Protein AF-A0A163G841-F1 (afdb_monomer_lite)

Sequence (75 aa):
MEKENVKKIITDHEFLELLQAAKNNDHESILALIDL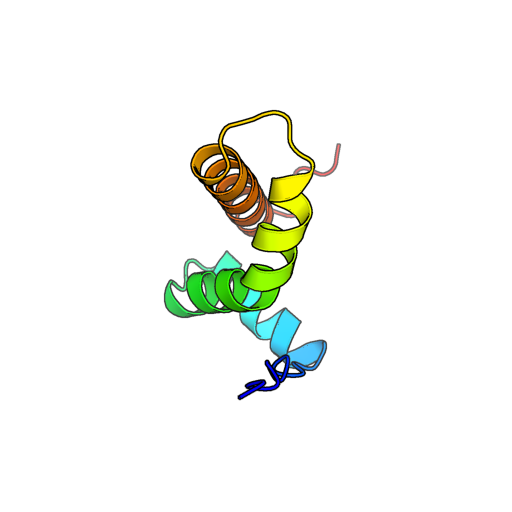FKKDILSISRYIHLPKEDAISEITLEILEFIKRSDDEII

Radius of gyration: 14.06 Å; chains: 1; bounding box: 39×28×31 Å

Secondary structure (DSSP, 8-state):
-----------HHHHHHHHHHHHTT-HHHHHHHHHHHHHHHHHHGGGSSS-HHHHHHHHHHHHHHHHH--GGG--

Foldseek 3Di:
DPPPPPLPPDDPVNLVVLLVCVLVVNPVSLVVVCVSCVVVLQVVLVVDPDPSVVSSVVVSVVVSVVSPDDPVPPD

Structure (mmCIF, N/CA/C/O backbone):
data_AF-A0A163G841-F1
#
_entry.id   AF-A0A163G841-F1
#
loop_
_atom_site.group_PDB
_atom_site.id
_atom_site.type_symbol
_atom_site.label_atom_id
_atom_site.label_alt_id
_atom_site.label_comp_id
_atom_site.label_asym_id
_atom_site.label_entity_id
_atom_site.label_seq_id
_atom_site.pdbx_PDB_ins_code
_atom_site.Cartn_x
_atom_site.Cartn_y
_atom_site.Cartn_z
_atom_site.occupancy
_atom_site.B_iso_or_equiv
_atom_site.auth_seq_id
_atom_site.auth_comp_id
_atom_site.auth_asym_id
_atom_site.auth_atom_id
_atom_site.pdbx_PDB_model_num
ATOM 1 N N . MET A 1 1 ? 18.673 -20.937 -0.805 1.00 37.50 1 MET A N 1
ATOM 2 C CA . MET A 1 1 ? 17.849 -20.578 0.368 1.00 37.50 1 MET A CA 1
ATOM 3 C C . MET A 1 1 ? 16.576 -19.943 -0.153 1.00 37.50 1 MET A C 1
ATOM 5 O O . MET A 1 1 ? 16.574 -18.756 -0.452 1.00 37.50 1 MET A O 1
ATOM 9 N N . GLU A 1 2 ? 15.532 -20.739 -0.339 1.00 41.25 2 GLU A N 1
ATOM 10 C CA . GLU A 1 2 ? 14.207 -20.232 -0.689 1.00 41.25 2 GLU A CA 1
ATOM 11 C C . GLU A 1 2 ? 13.506 -19.891 0.622 1.00 41.25 2 GLU A C 1
ATOM 13 O O . GLU A 1 2 ? 13.076 -20.772 1.360 1.00 41.25 2 GLU A O 1
ATOM 18 N N . LYS A 1 3 ? 13.487 -18.605 0.983 1.00 47.12 3 LYS A N 1
ATOM 19 C CA . LYS A 1 3 ? 12.630 -18.152 2.077 1.00 47.12 3 LYS A CA 1
ATOM 20 C C . LYS A 1 3 ? 11.218 -18.139 1.520 1.00 47.12 3 LYS A C 1
ATOM 22 O O . LYS A 1 3 ? 10.839 -17.187 0.838 1.00 47.12 3 LYS A O 1
ATOM 27 N N . GLU A 1 4 ? 10.502 -19.234 1.759 1.00 43.41 4 GLU A N 1
ATOM 28 C CA . GLU A 1 4 ? 9.069 -19.330 1.533 1.00 43.41 4 GLU A CA 1
ATOM 29 C C . GLU A 1 4 ? 8.423 -18.084 2.110 1.00 43.41 4 GLU A C 1
ATOM 31 O O . GLU A 1 4 ? 8.446 -17.800 3.307 1.00 43.41 4 GLU A O 1
ATOM 36 N N . ASN A 1 5 ? 7.945 -17.261 1.196 1.00 46.59 5 ASN A N 1
ATOM 37 C CA . ASN A 1 5 ? 7.361 -15.990 1.511 1.00 46.59 5 ASN A CA 1
ATOM 38 C C . ASN A 1 5 ? 5.925 -16.326 1.920 1.00 46.59 5 ASN A C 1
ATOM 40 O O . ASN A 1 5 ? 5.013 -16.219 1.098 1.00 46.59 5 ASN A O 1
ATOM 44 N N . VAL A 1 6 ? 5.772 -16.845 3.145 1.00 49.09 6 VAL A N 1
ATOM 45 C CA . VAL A 1 6 ? 4.497 -17.212 3.764 1.00 49.09 6 VAL A CA 1
ATOM 46 C C . VAL A 1 6 ? 3.610 -15.983 3.640 1.00 49.09 6 VAL A C 1
ATOM 48 O O . VAL A 1 6 ? 3.836 -14.975 4.307 1.00 49.09 6 VAL A O 1
ATOM 51 N N . LYS A 1 7 ? 2.664 -16.007 2.692 1.00 55.62 7 LYS A N 1
ATOM 52 C CA . LYS A 1 7 ? 1.591 -15.015 2.662 1.00 55.62 7 LYS A CA 1
ATOM 53 C C . LYS A 1 7 ? 0.970 -15.097 4.050 1.00 55.62 7 LYS A C 1
ATOM 55 O O . LYS A 1 7 ? 0.543 -16.180 4.441 1.00 55.62 7 LYS A O 1
ATOM 60 N N . LYS A 1 8 ? 0.999 -14.008 4.816 1.00 61.59 8 LYS A N 1
ATOM 61 C CA . LYS A 1 8 ? 0.241 -13.927 6.061 1.00 61.59 8 LYS A CA 1
ATOM 62 C C . LYS A 1 8 ? -1.213 -14.137 5.638 1.00 61.59 8 LYS A C 1
ATOM 64 O O . LYS A 1 8 ? -1.765 -13.291 4.942 1.00 61.59 8 LYS A O 1
ATOM 69 N N . ILE A 1 9 ? -1.749 -15.330 5.895 1.00 69.19 9 ILE A N 1
ATOM 70 C CA . ILE A 1 9 ? -3.125 -15.671 5.538 1.00 69.19 9 ILE A CA 1
ATOM 71 C C . ILE A 1 9 ? -3.977 -14.887 6.526 1.00 69.19 9 ILE A C 1
ATOM 73 O O . ILE A 1 9 ? -4.135 -15.302 7.669 1.00 69.19 9 ILE A O 1
ATOM 77 N N . ILE A 1 10 ? -4.393 -13.697 6.106 1.00 85.31 10 ILE A N 1
ATOM 78 C CA . ILE A 1 10 ? -5.368 -12.882 6.817 1.00 85.31 10 ILE A CA 1
ATOM 79 C C . ILE A 1 10 ? -6.755 -13.425 6.479 1.00 85.31 10 ILE A C 1
ATOM 81 O O . ILE A 1 10 ? -7.015 -13.815 5.339 1.00 85.31 10 ILE A O 1
ATOM 85 N N . THR A 1 11 ? -7.623 -13.512 7.475 1.00 91.81 11 THR A N 1
ATOM 86 C CA . THR A 1 11 ? -9.029 -13.859 7.265 1.00 91.81 11 THR A CA 1
ATOM 87 C C . THR A 1 11 ? -9.788 -12.682 6.656 1.00 91.81 11 THR A C 1
ATOM 89 O O . THR A 1 11 ? -9.373 -11.530 6.781 1.00 91.81 11 THR A O 1
ATOM 92 N N . ASP A 1 12 ? -10.942 -12.949 6.043 1.00 91.12 12 ASP A N 1
ATOM 93 C CA . ASP A 1 12 ? -11.797 -11.887 5.496 1.00 91.12 12 ASP A CA 1
ATOM 94 C C . ASP A 1 12 ? -12.199 -10.868 6.573 1.00 91.12 12 ASP A C 1
ATOM 96 O O . ASP A 1 12 ? -12.244 -9.669 6.317 1.00 91.12 12 ASP A O 1
ATOM 100 N N . HIS A 1 13 ? -12.448 -11.332 7.800 1.00 92.44 13 HIS A N 1
ATOM 101 C CA . HIS A 1 13 ? -12.812 -10.456 8.909 1.00 92.44 13 HIS A CA 1
ATOM 102 C C . HIS A 1 13 ? -11.668 -9.515 9.299 1.00 92.44 13 HIS A C 1
ATOM 104 O O . HIS A 1 13 ? -11.876 -8.305 9.351 1.00 92.44 13 HIS A O 1
ATOM 110 N N . GLU A 1 14 ? -10.464 -10.052 9.501 1.00 93.38 14 GLU A N 1
ATOM 111 C CA . GLU A 1 14 ? -9.273 -9.252 9.809 1.00 93.38 14 GLU A CA 1
ATOM 112 C C . GLU A 1 14 ? -8.947 -8.276 8.668 1.00 93.38 14 GLU A C 1
ATOM 114 O O . GLU A 1 14 ? -8.520 -7.149 8.913 1.00 93.38 14 GLU A O 1
ATOM 119 N N . PHE A 1 15 ? -9.177 -8.678 7.413 1.00 93.25 15 PHE A N 1
ATOM 120 C CA . PHE A 1 15 ? -9.022 -7.789 6.266 1.00 93.25 15 PHE A CA 1
ATOM 121 C C . PHE A 1 15 ? -10.013 -6.620 6.311 1.00 93.25 15 PHE A C 1
ATOM 123 O O . PHE A 1 15 ? -9.614 -5.477 6.091 1.00 93.25 15 PHE A O 1
ATOM 130 N N . LEU A 1 16 ? -11.286 -6.882 6.621 1.00 93.81 16 LEU A N 1
ATOM 131 C CA . LEU A 1 16 ? -12.306 -5.837 6.734 1.00 93.81 16 LEU A CA 1
ATOM 132 C C . LEU A 1 16 ? -12.010 -4.863 7.881 1.00 93.81 16 LEU A C 1
ATOM 134 O O . LEU A 1 16 ? -12.173 -3.657 7.706 1.00 93.81 16 LEU A O 1
ATOM 138 N N . GLU A 1 17 ? -11.537 -5.359 9.026 1.00 94.81 17 GLU A N 1
ATOM 139 C CA . GLU A 1 17 ? -11.109 -4.506 10.142 1.00 94.81 17 GLU A CA 1
ATOM 140 C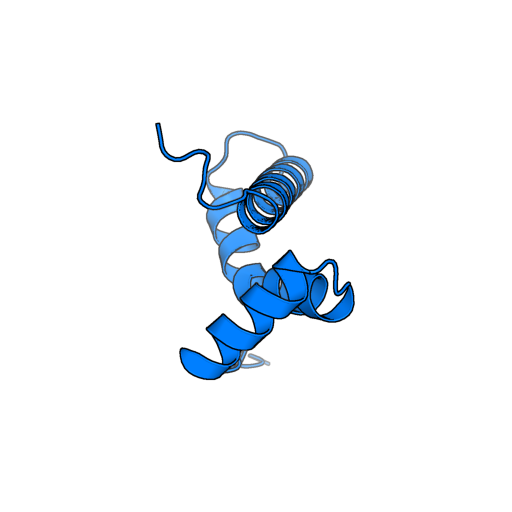 C . GLU A 1 17 ? -9.936 -3.607 9.742 1.00 94.81 17 GLU A C 1
ATOM 142 O O . GLU A 1 17 ? -9.959 -2.397 9.985 1.00 94.81 17 GLU A O 1
ATOM 147 N N . LEU A 1 18 ? -8.944 -4.183 9.060 1.00 94.12 18 LEU A N 1
ATOM 148 C CA . LEU A 1 18 ? -7.778 -3.458 8.570 1.00 94.12 18 LEU A CA 1
ATOM 149 C C . LEU A 1 18 ? -8.164 -2.384 7.543 1.00 94.12 18 LEU A C 1
ATOM 151 O O . LEU A 1 18 ? -7.698 -1.245 7.616 1.00 94.12 18 LEU A O 1
ATOM 155 N N . LEU A 1 19 ? -9.056 -2.724 6.609 1.00 93.56 19 LEU A N 1
ATOM 156 C CA . LEU A 1 19 ? -9.585 -1.794 5.615 1.00 93.56 19 LEU A CA 1
ATOM 157 C C . LEU A 1 19 ? -10.348 -0.642 6.274 1.00 93.56 19 LEU A C 1
ATOM 159 O O . LEU A 1 19 ? -10.148 0.516 5.908 1.00 93.56 19 LEU A O 1
ATOM 163 N N . GLN A 1 20 ? -11.185 -0.937 7.269 1.00 94.12 20 GLN A N 1
ATOM 164 C CA . GLN A 1 20 ? -11.950 0.083 7.980 1.00 94.12 20 GLN A CA 1
ATOM 165 C C . GLN A 1 20 ? -11.040 1.042 8.762 1.00 94.12 20 GLN A C 1
ATOM 167 O O . GLN A 1 20 ? -11.261 2.256 8.750 1.00 94.12 20 GLN A O 1
ATOM 172 N N . ALA A 1 21 ? -9.999 0.523 9.415 1.00 94.94 21 ALA A N 1
ATOM 173 C CA . ALA A 1 21 ? -9.012 1.345 10.108 1.00 94.94 21 ALA A CA 1
ATOM 174 C C . ALA A 1 21 ? -8.234 2.244 9.127 1.00 94.94 21 ALA A C 1
ATOM 176 O O . ALA A 1 21 ? -8.092 3.447 9.360 1.00 94.94 21 ALA A O 1
ATOM 177 N N . ALA A 1 22 ? -7.824 1.707 7.976 1.00 94.12 22 ALA A N 1
ATOM 178 C CA . ALA A 1 22 ? -7.142 2.473 6.935 1.00 94.12 22 ALA A CA 1
ATOM 179 C C . ALA A 1 22 ? -8.028 3.574 6.313 1.00 94.12 22 ALA A C 1
ATOM 181 O O . ALA A 1 22 ? -7.566 4.707 6.098 1.00 94.12 22 ALA A O 1
ATOM 182 N N . LYS A 1 23 ? -9.322 3.285 6.092 1.00 93.25 23 LYS A N 1
ATOM 183 C CA . LYS A 1 23 ? -10.343 4.280 5.706 1.00 93.25 23 LYS A CA 1
ATOM 184 C C . LYS A 1 23 ? -10.389 5.439 6.712 1.00 93.25 23 LYS A C 1
ATOM 186 O O . LYS A 1 23 ? -10.388 6.600 6.312 1.00 93.25 23 LYS A O 1
ATOM 191 N N . ASN A 1 24 ? -10.264 5.144 8.007 1.00 93.31 24 ASN A N 1
ATOM 192 C CA . ASN A 1 24 ? -10.225 6.127 9.098 1.00 93.31 24 ASN A CA 1
ATOM 193 C C . ASN A 1 24 ? -8.867 6.842 9.294 1.00 93.31 24 ASN A C 1
ATOM 195 O O . ASN A 1 24 ? -8.667 7.501 10.312 1.00 93.31 24 ASN A O 1
ATOM 199 N N . ASN A 1 25 ? -7.953 6.776 8.319 1.00 90.31 25 ASN A N 1
ATOM 200 C CA . ASN A 1 25 ? -6.610 7.381 8.366 1.00 90.31 25 ASN A CA 1
ATOM 201 C C . ASN A 1 25 ? -5.641 6.756 9.381 1.00 90.31 25 ASN A C 1
ATOM 203 O O . ASN A 1 25 ? -4.634 7.3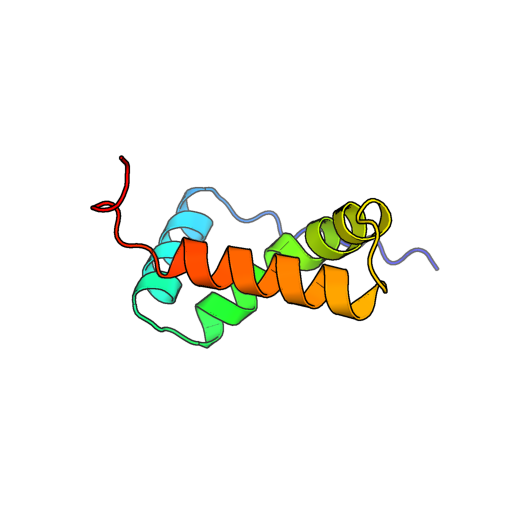82 9.711 1.00 90.31 25 ASN A O 1
ATOM 207 N N . ASP A 1 26 ? -5.881 5.521 9.827 1.00 95.44 26 ASP A N 1
ATOM 208 C CA . ASP A 1 26 ? -4.881 4.797 10.608 1.00 95.44 26 ASP A CA 1
ATOM 209 C C . ASP A 1 26 ? -3.673 4.432 9.728 1.00 95.44 26 ASP A C 1
ATOM 211 O O . ASP A 1 26 ? -3.776 3.648 8.781 1.00 95.44 26 ASP A O 1
ATOM 215 N N . HIS A 1 27 ? -2.524 5.044 10.019 1.00 93.06 27 HIS A N 1
ATOM 216 C CA . HIS A 1 27 ? -1.329 4.934 9.182 1.00 93.06 27 HIS A CA 1
ATOM 217 C C . HIS A 1 27 ? -0.742 3.517 9.185 1.00 93.06 27 HIS A C 1
ATOM 219 O O . HIS A 1 27 ? -0.348 3.018 8.133 1.00 93.06 27 HIS A O 1
ATOM 225 N N . GLU A 1 28 ? -0.739 2.846 10.337 1.00 95.50 28 GLU A N 1
ATOM 226 C CA . GLU A 1 28 ? -0.241 1.472 10.456 1.00 95.50 28 GLU A CA 1
ATOM 227 C C . GLU A 1 28 ? -1.095 0.503 9.629 1.00 95.50 28 GLU A C 1
ATOM 229 O O . GLU A 1 28 ? -0.564 -0.354 8.922 1.00 95.50 28 GLU A O 1
ATOM 234 N N . SER A 1 29 ? -2.416 0.687 9.630 1.00 95.06 29 SER A N 1
ATOM 235 C CA . SER A 1 29 ? -3.339 -0.117 8.826 1.00 95.06 29 SER A CA 1
ATOM 236 C C . SER A 1 29 ? -3.162 0.115 7.327 1.00 95.06 29 SER A C 1
ATOM 238 O O . SER A 1 29 ? -3.199 -0.838 6.548 1.00 95.06 29 SER A O 1
ATOM 240 N N . ILE A 1 30 ? -2.903 1.359 6.908 1.00 94.12 30 ILE A N 1
ATOM 241 C CA . ILE A 1 30 ? -2.567 1.681 5.512 1.00 94.12 30 ILE A CA 1
ATOM 242 C C . ILE A 1 30 ? -1.285 0.953 5.087 1.00 94.12 30 ILE A C 1
ATOM 244 O O . ILE A 1 30 ? -1.262 0.295 4.046 1.00 94.12 30 ILE A O 1
ATOM 248 N N . LEU A 1 31 ? -0.226 1.031 5.897 1.00 94.62 31 LEU A N 1
ATOM 249 C CA . LEU A 1 31 ? 1.044 0.362 5.604 1.00 94.62 31 LEU A CA 1
ATOM 250 C C . LEU A 1 31 ? 0.888 -1.161 5.562 1.00 94.62 31 LEU A C 1
ATOM 252 O O . LEU A 1 31 ? 1.435 -1.813 4.671 1.00 94.62 31 LEU A O 1
ATOM 256 N N . ALA A 1 32 ? 0.107 -1.727 6.481 1.00 94.12 32 ALA A N 1
ATOM 257 C CA . ALA A 1 32 ? -0.181 -3.154 6.518 1.00 94.12 32 ALA A CA 1
ATOM 258 C C . ALA A 1 32 ? -0.971 -3.629 5.285 1.00 94.12 32 ALA A C 1
ATOM 260 O O . ALA A 1 32 ? -0.675 -4.705 4.763 1.00 94.12 32 ALA A O 1
ATOM 261 N N . LEU A 1 33 ? -1.920 -2.834 4.773 1.00 93.06 33 LEU A N 1
ATOM 262 C CA . LEU A 1 33 ? -2.611 -3.132 3.510 1.00 93.06 33 LEU A CA 1
ATOM 263 C C . LEU A 1 33 ? -1.650 -3.105 2.321 1.00 93.06 33 LEU A C 1
ATOM 265 O O . LEU A 1 33 ? -1.669 -4.020 1.500 1.00 93.06 33 LEU A O 1
ATOM 269 N N . ILE A 1 34 ? -0.773 -2.102 2.236 1.00 93.38 34 ILE A N 1
ATOM 270 C CA . ILE A 1 34 ? 0.226 -2.036 1.159 1.00 93.38 34 ILE A CA 1
ATOM 271 C C . ILE A 1 34 ? 1.166 -3.248 1.219 1.00 93.38 34 ILE A C 1
ATOM 273 O O . ILE A 1 34 ? 1.453 -3.856 0.186 1.00 93.38 34 ILE A O 1
ATOM 277 N N . ASP A 1 35 ? 1.628 -3.642 2.410 1.00 93.75 35 ASP A N 1
ATOM 278 C CA . ASP A 1 35 ? 2.511 -4.804 2.559 1.00 93.75 35 ASP A CA 1
ATOM 279 C C . ASP A 1 35 ? 1.806 -6.121 2.193 1.00 93.75 35 ASP A C 1
ATOM 281 O O . ASP A 1 35 ? 2.405 -6.973 1.528 1.00 93.75 35 ASP A O 1
ATOM 285 N N . LEU A 1 36 ? 0.511 -6.251 2.518 1.00 93.06 36 LEU A N 1
ATOM 286 C CA . LEU A 1 36 ? -0.318 -7.395 2.125 1.00 93.06 36 LEU A CA 1
ATOM 287 C C . LEU A 1 36 ? -0.326 -7.594 0.598 1.00 93.06 36 LEU A C 1
ATOM 289 O O . LEU A 1 36 ? -0.162 -8.722 0.127 1.00 93.06 36 LEU A O 1
ATOM 293 N N . PHE A 1 37 ? -0.439 -6.505 -0.169 1.00 92.44 37 PHE A N 1
ATOM 294 C CA . PHE A 1 37 ? -0.467 -6.531 -1.638 1.00 92.44 37 PHE A CA 1
ATOM 295 C C . PHE A 1 37 ? 0.907 -6.386 -2.306 1.00 92.44 37 PHE A C 1
ATOM 297 O O . PHE A 1 37 ? 1.017 -6.502 -3.526 1.00 92.44 37 PHE A O 1
ATOM 304 N N . LYS A 1 38 ? 1.992 -6.194 -1.550 1.00 93.50 38 LYS A N 1
ATOM 305 C CA . LYS A 1 38 ? 3.332 -5.888 -2.083 1.00 93.50 38 LYS A CA 1
ATOM 306 C C . LYS A 1 38 ? 3.819 -6.851 -3.162 1.00 93.50 38 LYS A C 1
ATOM 308 O O . LYS A 1 38 ? 4.435 -6.436 -4.143 1.00 93.50 38 LYS A O 1
ATOM 313 N N . LYS A 1 39 ? 3.562 -8.152 -3.004 1.00 93.56 39 LYS A N 1
ATOM 314 C CA . LYS A 1 39 ? 3.927 -9.156 -4.021 1.00 93.56 39 LYS A CA 1
ATOM 315 C C . LYS A 1 39 ? 3.164 -8.961 -5.318 1.00 93.56 39 LYS A C 1
ATOM 317 O O . LYS A 1 39 ? 3.750 -9.121 -6.385 1.00 93.56 39 LYS A O 1
ATOM 322 N N . ASP A 1 40 ? 1.885 -8.634 -5.214 1.00 94.62 40 ASP A N 1
ATOM 323 C CA . ASP A 1 40 ? 1.009 -8.442 -6.357 1.00 94.62 40 ASP A CA 1
ATOM 324 C C . ASP A 1 40 ? 1.373 -7.133 -7.069 1.00 94.62 40 ASP A C 1
ATOM 326 O O . ASP A 1 40 ? 1.579 -7.159 -8.278 1.00 94.62 40 ASP A O 1
ATOM 330 N N . ILE A 1 41 ? 1.655 -6.051 -6.329 1.00 95.75 41 ILE A N 1
ATOM 331 C CA . ILE A 1 41 ? 2.213 -4.792 -6.864 1.00 95.75 41 ILE A CA 1
ATOM 332 C C . ILE A 1 41 ? 3.513 -5.058 -7.649 1.00 95.75 41 ILE A C 1
ATOM 334 O O . ILE A 1 41 ? 3.669 -4.654 -8.805 1.00 95.75 41 ILE A O 1
ATOM 338 N N . LEU A 1 42 ? 4.449 -5.817 -7.066 1.00 95.88 42 LEU A N 1
ATOM 339 C CA . LEU A 1 42 ? 5.702 -6.200 -7.730 1.00 95.88 42 LEU A CA 1
ATOM 340 C C . LEU A 1 42 ? 5.497 -7.143 -8.924 1.00 95.88 42 LEU A C 1
ATOM 342 O O . LEU A 1 42 ? 6.357 -7.223 -9.803 1.00 95.88 42 LEU A O 1
ATOM 346 N N . SER A 1 43 ? 4.406 -7.907 -8.937 1.00 96.44 43 SER A N 1
ATOM 347 C CA . SER A 1 43 ? 4.081 -8.822 -10.027 1.00 96.44 43 SER A CA 1
ATOM 348 C C . SER A 1 43 ? 3.469 -8.086 -11.210 1.00 96.44 43 SER A C 1
ATOM 350 O O . SER A 1 43 ? 3.940 -8.248 -12.334 1.00 96.44 43 SER A O 1
ATOM 352 N N . ILE A 1 44 ? 2.474 -7.243 -10.936 1.00 95.50 44 ILE A N 1
ATOM 353 C CA . ILE A 1 44 ? 1.719 -6.463 -11.917 1.00 95.50 44 ILE A CA 1
ATOM 354 C C . ILE A 1 44 ? 2.609 -5.398 -12.561 1.00 95.50 44 ILE A C 1
ATOM 356 O O . ILE A 1 44 ? 2.583 -5.249 -13.781 1.00 95.50 44 ILE A O 1
ATOM 360 N N . SER A 1 45 ? 3.472 -4.733 -11.784 1.00 96.62 45 SER A N 1
ATOM 361 C CA . SER A 1 45 ? 4.378 -3.691 -12.301 1.00 96.62 45 SER A CA 1
ATOM 362 C C . SER A 1 45 ? 5.288 -4.160 -13.442 1.00 96.62 45 SER A C 1
ATOM 364 O O . SER A 1 45 ? 5.690 -3.347 -14.266 1.00 96.62 45 SER A O 1
ATOM 366 N N . ARG A 1 46 ? 5.579 -5.467 -13.560 1.00 96.12 46 ARG A N 1
ATOM 367 C CA . ARG A 1 46 ? 6.378 -6.020 -14.674 1.00 96.12 46 ARG A CA 1
ATOM 368 C C . ARG A 1 46 ? 5.678 -5.966 -16.034 1.00 96.12 46 ARG A C 1
ATOM 370 O O . ARG A 1 46 ? 6.342 -6.158 -17.048 1.00 96.12 46 ARG A O 1
ATOM 377 N N . TYR A 1 47 ? 4.366 -5.758 -16.051 1.00 96.19 47 TYR A N 1
ATOM 378 C CA . TYR A 1 47 ? 3.552 -5.749 -17.266 1.00 96.19 47 TYR A CA 1
ATOM 379 C C . TYR A 1 47 ? 3.113 -4.339 -17.682 1.00 96.19 47 TYR A C 1
ATOM 381 O O . TYR A 1 47 ? 2.480 -4.183 -18.722 1.00 96.19 47 TYR A O 1
ATOM 389 N N . ILE A 1 48 ? 3.453 -3.317 -16.894 1.00 95.00 48 ILE A N 1
ATOM 390 C CA . ILE A 1 48 ? 3.138 -1.919 -17.191 1.00 95.00 48 ILE A CA 1
ATOM 391 C C . ILE A 1 48 ? 4.277 -1.321 -18.020 1.00 95.00 48 ILE A C 1
ATOM 393 O O . ILE A 1 48 ? 5.451 -1.525 -17.715 1.00 95.00 48 ILE A O 1
ATOM 397 N N . HIS A 1 49 ? 3.939 -0.570 -19.072 1.00 95.06 49 HIS A N 1
ATOM 398 C CA . HIS A 1 49 ? 4.919 0.086 -19.942 1.00 95.06 49 HIS A CA 1
ATOM 399 C C . HIS A 1 49 ? 5.446 1.397 -19.328 1.00 95.06 49 HIS A C 1
ATOM 401 O O . HIS A 1 49 ? 5.306 2.471 -19.905 1.00 95.06 49 HIS A O 1
ATOM 407 N N . LEU A 1 50 ? 6.031 1.290 -18.135 1.00 95.81 50 LEU A N 1
ATOM 408 C CA . LEU A 1 50 ? 6.691 2.359 -17.384 1.00 95.81 50 LEU A CA 1
ATOM 409 C C . LEU A 1 50 ? 7.983 1.815 -16.752 1.00 95.81 50 LEU A C 1
ATOM 411 O O . LEU A 1 50 ? 8.138 0.594 -16.621 1.00 95.81 50 LEU A O 1
ATOM 415 N N . PRO A 1 51 ? 8.919 2.683 -16.327 1.00 97.50 51 PRO A N 1
ATOM 416 C CA . PRO A 1 51 ? 9.982 2.272 -15.422 1.00 97.50 51 PRO A CA 1
ATOM 417 C C . PRO A 1 51 ? 9.400 1.554 -14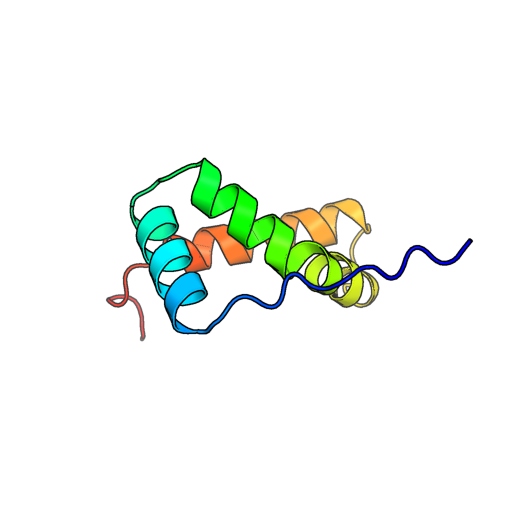.201 1.00 97.50 51 PRO A C 1
ATOM 419 O O . PRO A 1 51 ? 8.336 1.902 -13.695 1.00 97.50 51 PRO A O 1
ATOM 422 N N . LYS A 1 52 ? 10.099 0.521 -13.722 1.00 94.06 52 LYS A N 1
ATOM 423 C CA . LYS A 1 52 ? 9.590 -0.359 -12.659 1.00 94.06 52 LYS A CA 1
ATOM 424 C C . LYS A 1 52 ? 9.182 0.408 -11.398 1.00 94.06 52 LYS A C 1
ATOM 426 O O . LYS A 1 52 ? 8.179 0.068 -10.782 1.00 94.06 52 LYS A O 1
ATOM 431 N N . GLU A 1 53 ? 9.983 1.389 -10.996 1.00 95.50 53 GLU A N 1
ATOM 432 C CA . GLU A 1 53 ? 9.729 2.202 -9.801 1.00 95.50 53 GLU A CA 1
ATOM 433 C C . GLU A 1 53 ? 8.493 3.089 -9.976 1.00 95.50 53 GLU A C 1
ATOM 435 O O . GLU A 1 53 ? 7.660 3.148 -9.071 1.00 95.50 53 GLU A O 1
ATOM 440 N N . ASP A 1 54 ? 8.318 3.670 -11.163 1.00 97.69 54 ASP A N 1
ATOM 441 C CA . ASP A 1 54 ? 7.137 4.464 -11.507 1.00 97.69 54 ASP A CA 1
ATOM 442 C C . ASP A 1 54 ? 5.884 3.584 -11.496 1.00 97.69 54 ASP A C 1
ATOM 444 O O . ASP A 1 54 ? 4.917 3.895 -10.814 1.00 97.69 54 ASP A O 1
ATOM 448 N N . ALA A 1 55 ? 5.928 2.411 -12.137 1.00 97.56 55 ALA A N 1
ATOM 449 C CA . ALA A 1 55 ? 4.816 1.461 -12.136 1.00 97.56 55 ALA A CA 1
ATOM 450 C C . ALA A 1 55 ? 4.413 1.012 -10.719 1.00 97.56 55 ALA A C 1
ATOM 452 O O . ALA A 1 55 ? 3.230 0.876 -10.424 1.00 97.56 55 ALA A O 1
ATOM 453 N N . ILE A 1 56 ? 5.383 0.771 -9.829 1.00 97.56 56 ILE A N 1
ATOM 454 C CA . ILE A 1 56 ? 5.107 0.442 -8.420 1.00 97.56 56 ILE A CA 1
ATOM 455 C C . ILE A 1 56 ? 4.434 1.621 -7.711 1.00 97.56 56 ILE A C 1
ATOM 457 O O . ILE A 1 56 ? 3.501 1.409 -6.933 1.00 97.56 56 ILE A O 1
ATOM 461 N N . SER A 1 57 ? 4.912 2.839 -7.965 1.00 96.88 57 SER A N 1
ATOM 462 C CA . SER A 1 57 ? 4.402 4.053 -7.326 1.00 96.88 57 SER A CA 1
ATOM 463 C C . SER A 1 57 ? 2.970 4.350 -7.765 1.00 96.88 57 SER A C 1
ATOM 465 O O . SER A 1 57 ? 2.121 4.558 -6.904 1.00 96.88 57 SER A O 1
ATOM 467 N N . GLU A 1 58 ? 2.681 4.249 -9.064 1.00 97.44 58 GLU A N 1
ATOM 468 C CA . GLU A 1 58 ? 1.335 4.414 -9.629 1.00 97.44 58 GLU A CA 1
ATOM 469 C C . GLU A 1 58 ? 0.344 3.399 -9.047 1.00 97.44 58 GLU A C 1
ATOM 471 O O . GLU A 1 58 ? -0.696 3.776 -8.519 1.00 97.44 58 GLU A O 1
ATOM 476 N N . ILE A 1 59 ? 0.687 2.102 -9.031 1.00 96.81 59 ILE A N 1
ATOM 477 C CA . ILE A 1 59 ? -0.197 1.080 -8.441 1.00 96.81 59 ILE A CA 1
ATOM 478 C C . ILE A 1 59 ? -0.450 1.368 -6.952 1.00 96.81 59 ILE A C 1
ATOM 480 O O . ILE A 1 59 ? -1.562 1.189 -6.459 1.00 96.81 59 ILE A O 1
ATOM 484 N N . THR A 1 60 ? 0.584 1.784 -6.216 1.00 96.19 60 THR A N 1
ATOM 485 C CA . THR A 1 60 ? 0.453 2.080 -4.783 1.00 96.19 60 THR A CA 1
ATOM 486 C C . THR A 1 60 ? -0.447 3.292 -4.551 1.00 96.19 60 THR A C 1
ATOM 488 O O . THR A 1 60 ? -1.275 3.259 -3.642 1.00 96.19 60 THR A O 1
ATOM 491 N N . LEU A 1 61 ? -0.315 4.335 -5.376 1.00 96.06 61 LEU A N 1
ATOM 492 C CA . LEU A 1 61 ? -1.166 5.521 -5.328 1.00 96.06 61 LEU A CA 1
ATOM 493 C C . LEU A 1 61 ? -2.632 5.161 -5.590 1.00 96.06 61 LEU A C 1
ATOM 495 O O . LEU A 1 61 ? -3.482 5.495 -4.773 1.00 96.06 61 LEU A O 1
ATOM 499 N N . GLU A 1 62 ? -2.914 4.394 -6.641 1.00 94.44 62 GLU A N 1
ATOM 500 C CA . GLU A 1 62 ? -4.272 3.940 -6.972 1.00 94.44 62 GLU A CA 1
ATOM 501 C C . GLU A 1 62 ? -4.908 3.124 -5.834 1.00 94.44 62 GLU A C 1
ATOM 503 O O . GLU A 1 62 ? -6.081 3.302 -5.504 1.00 94.44 62 GLU A O 1
ATOM 508 N N . ILE A 1 63 ? -4.136 2.259 -5.161 1.00 93.19 63 ILE A N 1
ATOM 509 C CA . ILE A 1 63 ? -4.612 1.529 -3.973 1.00 93.19 63 ILE A CA 1
ATOM 510 C C . ILE A 1 63 ? -4.961 2.500 -2.839 1.00 93.19 63 ILE A C 1
ATOM 512 O O . ILE A 1 63 ? -5.995 2.343 -2.188 1.00 93.19 63 ILE A O 1
ATOM 516 N N . LEU A 1 64 ? -4.108 3.494 -2.580 1.00 92.81 64 LEU A N 1
ATOM 517 C CA . LEU A 1 64 ? -4.350 4.497 -1.543 1.00 92.81 64 LEU A CA 1
ATOM 518 C C . LEU A 1 64 ? -5.602 5.322 -1.842 1.00 92.81 64 LEU A C 1
A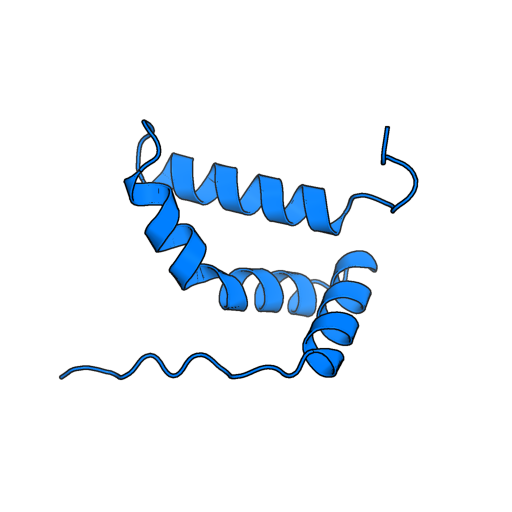TOM 520 O O . LEU A 1 64 ? -6.425 5.521 -0.949 1.00 92.81 64 LEU A O 1
ATOM 524 N N . GLU A 1 65 ? -5.771 5.761 -3.085 1.00 93.31 65 GLU A N 1
ATOM 525 C CA . GLU A 1 65 ? -6.958 6.486 -3.533 1.00 93.31 65 GLU A CA 1
ATOM 526 C C . GLU A 1 65 ? -8.213 5.624 -3.411 1.00 93.31 65 GLU A C 1
ATOM 528 O O . GLU A 1 65 ? -9.221 6.080 -2.873 1.00 93.31 65 GLU A O 1
ATOM 533 N N . PHE A 1 66 ? -8.139 4.350 -3.800 1.00 91.44 66 PHE A N 1
ATOM 534 C CA . PHE A 1 66 ? -9.238 3.405 -3.633 1.00 91.44 66 PHE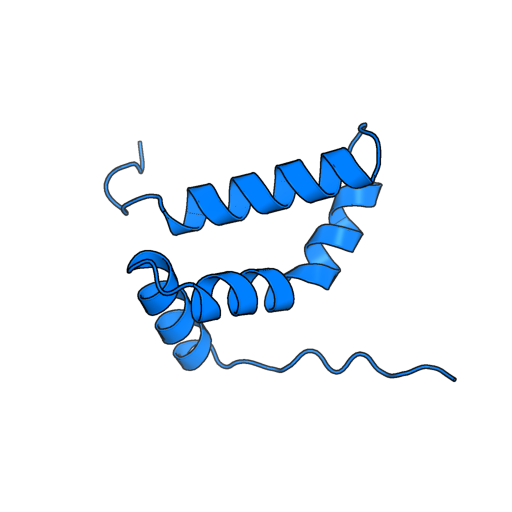 A CA 1
ATOM 535 C C . PHE A 1 66 ? -9.632 3.217 -2.163 1.00 91.44 66 PHE A C 1
ATOM 537 O O . PHE A 1 66 ? -10.816 3.214 -1.839 1.00 91.44 66 PHE A O 1
ATOM 544 N N . ILE A 1 67 ? -8.659 3.112 -1.252 1.00 90.38 67 ILE A N 1
ATOM 545 C CA . ILE A 1 67 ? -8.930 3.036 0.191 1.00 90.38 67 ILE A CA 1
ATOM 546 C C . ILE A 1 67 ? -9.608 4.320 0.685 1.00 90.38 67 ILE A C 1
ATOM 548 O O . ILE A 1 67 ? -10.449 4.254 1.577 1.00 90.38 67 ILE A O 1
ATOM 552 N N . LYS A 1 68 ? -9.241 5.488 0.146 1.00 87.19 68 LYS A N 1
ATOM 553 C CA . LYS A 1 68 ? -9.794 6.786 0.564 1.00 87.19 68 LYS A CA 1
ATOM 554 C C . LYS A 1 68 ? -11.119 7.144 -0.087 1.00 87.19 68 LYS A C 1
ATOM 556 O O . LYS A 1 68 ? -11.799 8.031 0.428 1.00 87.19 68 LYS A O 1
ATOM 561 N N . ARG A 1 69 ? -11.503 6.471 -1.168 1.00 85.69 69 ARG A N 1
ATOM 562 C CA . ARG A 1 69 ? -12.813 6.658 -1.782 1.00 85.69 69 ARG A CA 1
ATOM 563 C C . ARG A 1 69 ? -13.916 6.245 -0.811 1.00 85.69 69 ARG A C 1
ATOM 565 O O . ARG A 1 69 ? -13.957 5.118 -0.314 1.00 85.69 69 ARG A O 1
ATOM 572 N N . SER A 1 70 ? -14.813 7.186 -0.545 1.00 64.62 70 SER A N 1
ATOM 573 C CA . SER A 1 70 ? -16.092 6.913 0.101 1.00 64.62 70 SER A CA 1
ATOM 574 C C . SER A 1 70 ? -16.968 6.110 -0.861 1.00 64.62 70 SER A C 1
ATOM 576 O O . SER A 1 70 ? -16.919 6.335 -2.070 1.00 64.62 70 SER A O 1
ATOM 578 N N . ASP A 1 71 ? -17.807 5.216 -0.338 1.00 64.19 71 ASP A N 1
ATOM 579 C CA . ASP A 1 71 ? -18.693 4.361 -1.149 1.00 64.19 71 ASP A CA 1
ATOM 580 C C . ASP A 1 71 ? -19.751 5.166 -1.961 1.00 64.19 71 ASP A C 1
ATOM 582 O O . ASP A 1 71 ? -20.510 4.593 -2.739 1.00 64.19 71 ASP A O 1
ATOM 586 N N . ASP A 1 72 ? -19.774 6.498 -1.820 1.00 54.66 72 ASP A N 1
ATOM 587 C CA . ASP A 1 72 ? -20.666 7.449 -2.499 1.00 54.66 72 ASP A CA 1
ATOM 588 C C . ASP A 1 72 ? -20.257 7.795 -3.952 1.00 54.66 72 ASP A C 1
ATOM 590 O O . ASP A 1 72 ? -21.007 8.478 -4.648 1.00 54.66 72 ASP A O 1
ATOM 594 N N . GLU A 1 73 ? -19.094 7.340 -4.439 1.00 51.00 73 GLU A N 1
ATOM 595 C CA . GLU A 1 73 ? -18.588 7.640 -5.798 1.00 51.00 73 GLU A CA 1
ATOM 596 C C . GLU A 1 73 ? -18.709 6.472 -6.801 1.00 51.00 73 GLU A C 1
ATOM 598 O O . GLU A 1 73 ? -17.966 6.405 -7.782 1.00 51.00 73 GLU A O 1
ATOM 603 N N . ILE A 1 74 ? -19.642 5.537 -6.594 1.00 49.09 74 ILE A N 1
ATOM 604 C CA . ILE A 1 74 ? -19.983 4.543 -7.626 1.00 49.09 74 ILE A CA 1
ATOM 605 C C . ILE A 1 74 ? -20.986 5.188 -8.597 1.00 49.09 74 ILE A C 1
ATOM 607 O O . ILE A 1 74 ? -22.190 5.190 -8.338 1.00 49.09 74 ILE A O 1
ATOM 611 N N . ILE A 1 75 ? -20.477 5.769 -9.691 1.00 44.59 75 ILE A N 1
ATOM 612 C CA . ILE A 1 75 ? -21.267 6.230 -10.853 1.00 44.59 75 ILE A CA 1
ATOM 613 C C . ILE A 1 75 ? -21.446 5.077 -11.842 1.00 44.59 75 ILE A C 1
ATOM 615 O O . ILE A 1 75 ? -20.427 4.425 -12.168 1.00 44.59 75 ILE A O 1
#

Organism: NCBI:txid59843

pLDDT: mean 85.63, std 17.47, range [37.5, 97.69]